Protein AF-A0A522UUM1-F1 (afdb_monomer_lite)

Sequence (87 aa):
MNWFKRHDDIEGVNDTFVTLIRVAQEDDGVRKTLMTILSLPPFHRKSMLNTMINEMKMKSSPADFVAAIACLLDDEIAERAIGVLKE

Foldseek 3Di:
DDQCPPPPPDPLLVVLLVVLLVCLQVDVVSVVVLLVLLVDDLVVSLVVLVVVLVVCVVVVHDPSNSSSSVLCNDNVSSVVSNVSSVD

Radius of gyration: 12.38 Å; chains: 1; bounding box: 32×29×22 Å

pLDDT: mean 87.82, std 15.09, range [44.88, 98.19]

Secondary structure (DSSP, 8-state):
----TT-TT-HHHHHHHHHHHHHHHH-HHHHHHHHHHHTS-HHHHHHHHHHHHHHHHHTT--HHHHHHHHGGGSHHHHHHHHHHHH-

Structure (mmCIF, N/CA/C/O backbone):
data_AF-A0A522UUM1-F1
#
_entry.id   AF-A0A522UUM1-F1
#
loop_
_atom_site.group_PDB
_atom_site.id
_atom_site.type_symbol
_atom_site.label_atom_id
_atom_site.label_alt_id
_atom_site.label_comp_id
_atom_site.label_asym_id
_atom_site.label_entity_id
_atom_site.label_seq_id
_atom_site.pdbx_PDB_ins_code
_atom_site.Cartn_x
_atom_site.Cartn_y
_atom_site.Cartn_z
_atom_site.occupancy
_atom_site.B_iso_or_equiv
_atom_site.auth_seq_id
_atom_site.auth_comp_id
_atom_site.auth_asym_id
_atom_site.auth_atom_id
_atom_site.pdbx_PDB_model_num
ATOM 1 N N . MET A 1 1 ? -18.599 -8.469 -2.712 1.00 44.88 1 MET A N 1
ATOM 2 C CA . MET A 1 1 ? -17.812 -7.703 -3.701 1.00 44.88 1 MET A CA 1
ATOM 3 C C . MET A 1 1 ? -16.506 -8.470 -3.890 1.00 44.88 1 MET A C 1
ATOM 5 O O . MET A 1 1 ? -15.797 -8.632 -2.913 1.00 44.88 1 MET A O 1
ATOM 9 N N . ASN A 1 2 ? -16.254 -9.059 -5.063 1.00 45.94 2 ASN A N 1
ATOM 10 C CA . ASN A 1 2 ? -15.166 -10.032 -5.259 1.00 45.94 2 ASN A CA 1
ATOM 11 C C . ASN A 1 2 ? -13.997 -9.353 -6.001 1.00 45.94 2 ASN A C 1
ATOM 13 O O . ASN A 1 2 ? -14.096 -9.112 -7.203 1.00 45.94 2 ASN A O 1
ATOM 17 N N . TRP A 1 3 ? -12.970 -8.917 -5.263 1.00 55.44 3 TRP A N 1
ATOM 18 C CA . TRP A 1 3 ? -12.002 -7.892 -5.705 1.00 55.44 3 TRP A CA 1
ATOM 19 C C . TRP A 1 3 ? -10.766 -8.468 -6.429 1.00 55.44 3 TRP A C 1
ATOM 21 O O . TRP A 1 3 ? -10.168 -7.765 -7.243 1.00 55.44 3 TRP A O 1
ATOM 31 N N . PHE A 1 4 ? -10.412 -9.741 -6.201 1.00 56.19 4 PHE A N 1
ATOM 32 C CA . PHE A 1 4 ? -9.070 -10.281 -6.497 1.00 56.19 4 PHE A CA 1
ATOM 33 C C . PHE A 1 4 ? -9.057 -11.510 -7.409 1.00 56.19 4 PHE A C 1
ATOM 35 O O . PHE A 1 4 ? -8.344 -12.475 -7.168 1.00 56.19 4 PHE A O 1
ATOM 42 N N . LYS A 1 5 ? -9.791 -11.462 -8.520 1.00 50.22 5 LYS A N 1
ATOM 43 C CA . LYS A 1 5 ? -9.912 -12.581 -9.476 1.00 50.22 5 LYS A CA 1
ATOM 44 C C . LYS A 1 5 ? -8.629 -12.935 -10.272 1.00 50.22 5 LYS A C 1
ATOM 46 O O . LYS A 1 5 ? -8.724 -13.622 -11.281 1.00 50.22 5 LYS A O 1
ATOM 51 N N . ARG A 1 6 ? -7.459 -12.387 -9.907 1.00 50.84 6 ARG A N 1
ATOM 52 C CA . ARG A 1 6 ? -6.138 -12.684 -10.515 1.00 50.84 6 ARG A CA 1
ATOM 53 C C . ARG A 1 6 ? -5.073 -13.117 -9.488 1.00 50.84 6 ARG A C 1
ATOM 55 O O . ARG A 1 6 ? -3.954 -13.402 -9.891 1.00 50.84 6 ARG A O 1
ATOM 62 N N . HIS A 1 7 ? -5.400 -13.165 -8.193 1.00 49.38 7 HIS A N 1
ATOM 63 C CA . HIS A 1 7 ? -4.481 -13.509 -7.095 1.00 49.38 7 HIS A CA 1
ATOM 64 C C . HIS A 1 7 ? -5.088 -14.634 -6.229 1.00 49.38 7 HIS A C 1
ATOM 66 O O . HIS A 1 7 ? -5.127 -14.545 -5.006 1.00 49.38 7 HIS A O 1
ATOM 72 N N . ASP A 1 8 ? -5.614 -15.675 -6.882 1.00 46.84 8 ASP A N 1
ATOM 73 C CA . ASP A 1 8 ? -6.415 -16.752 -6.272 1.00 46.84 8 ASP A CA 1
ATOM 74 C C . ASP A 1 8 ? -5.668 -17.649 -5.257 1.00 46.84 8 ASP A C 1
ATOM 76 O O . ASP A 1 8 ? -6.285 -18.527 -4.667 1.00 46.84 8 ASP A O 1
ATOM 80 N N . ASP A 1 9 ? -4.377 -17.435 -4.983 1.00 52.22 9 ASP A N 1
ATOM 81 C CA . ASP A 1 9 ? -3.596 -18.406 -4.202 1.00 52.22 9 ASP A CA 1
ATOM 82 C C . ASP A 1 9 ? -3.421 -18.094 -2.703 1.00 52.22 9 ASP A C 1
ATOM 84 O O . ASP A 1 9 ? -2.860 -18.925 -1.990 1.00 52.22 9 ASP A O 1
ATOM 88 N N . ILE A 1 10 ? -3.876 -16.946 -2.168 1.00 55.34 10 ILE A N 1
ATOM 89 C CA . ILE A 1 10 ? -3.726 -16.665 -0.720 1.00 55.34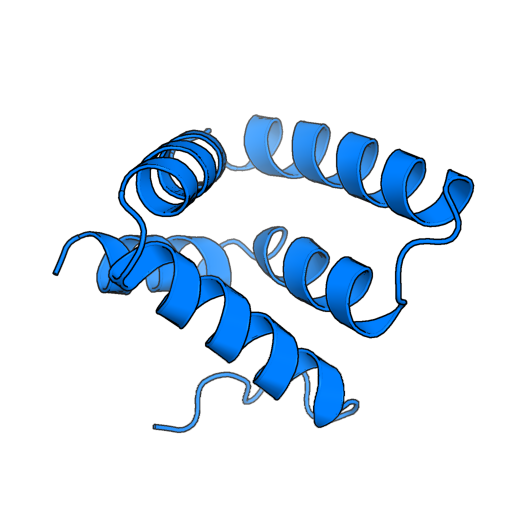 10 ILE A CA 1
ATOM 90 C C . ILE A 1 10 ? -4.917 -15.878 -0.147 1.00 55.34 10 ILE A C 1
ATOM 92 O O . ILE A 1 10 ? -4.926 -14.646 -0.148 1.00 55.34 10 ILE A O 1
ATOM 96 N N . GLU A 1 11 ? -5.907 -16.586 0.406 1.00 57.41 11 GLU A N 1
ATOM 97 C CA . GLU A 1 11 ? -7.098 -15.994 1.049 1.00 57.41 11 GLU A CA 1
ATOM 98 C C . GLU A 1 11 ? -6.741 -14.934 2.113 1.00 57.41 11 GLU A C 1
ATOM 100 O O . GLU A 1 11 ? -7.321 -13.848 2.125 1.00 57.41 11 GLU A O 1
ATOM 105 N N . GLY A 1 12 ? -5.709 -15.177 2.933 1.00 61.81 12 GLY A N 1
ATOM 106 C CA . GLY A 1 12 ? -5.283 -14.250 3.995 1.00 61.81 12 GLY A CA 1
ATOM 107 C C . GLY A 1 12 ? -4.727 -12.905 3.504 1.00 61.81 12 GLY A C 1
ATOM 108 O O . GLY A 1 12 ? -4.810 -11.896 4.210 1.00 61.81 12 GLY A O 1
ATOM 109 N N . VAL A 1 13 ? -4.205 -12.843 2.274 1.00 71.12 13 VAL A N 1
ATOM 110 C CA . VAL A 1 13 ? -3.677 -11.597 1.686 1.00 71.12 13 VAL A CA 1
ATOM 111 C C . VAL A 1 13 ? -4.812 -10.673 1.270 1.00 71.12 13 VAL A C 1
ATOM 113 O O . VAL A 1 13 ? -4.746 -9.466 1.509 1.00 71.12 13 VAL A O 1
ATOM 116 N N . ASN A 1 14 ? -5.867 -11.242 0.688 1.00 77.62 14 ASN A N 1
ATOM 117 C CA . ASN A 1 14 ? -7.064 -10.508 0.300 1.00 77.62 14 ASN A CA 1
ATOM 118 C C . ASN A 1 14 ? -7.728 -9.873 1.534 1.00 77.62 14 ASN A C 1
ATOM 120 O O . ASN A 1 14 ? -7.957 -8.664 1.557 1.00 77.62 14 ASN A O 1
ATOM 124 N N . ASP A 1 15 ? -7.915 -10.648 2.602 1.00 84.62 15 ASP A N 1
ATOM 125 C CA . ASP A 1 15 ? -8.514 -10.153 3.845 1.00 84.62 15 ASP A CA 1
ATOM 126 C C . ASP A 1 15 ? -7.667 -9.061 4.514 1.00 84.62 15 ASP A C 1
ATOM 128 O O . ASP A 1 15 ? -8.196 -8.036 4.960 1.00 84.62 15 ASP A O 1
ATOM 132 N N . THR A 1 16 ? -6.342 -9.231 4.538 1.00 89.31 16 THR A N 1
ATOM 133 C CA . THR A 1 16 ? -5.420 -8.228 5.095 1.00 89.31 16 THR A CA 1
ATOM 134 C C . THR A 1 16 ? -5.439 -6.935 4.280 1.00 89.31 16 THR A C 1
ATOM 136 O O . THR A 1 16 ? -5.456 -5.840 4.847 1.00 89.31 16 THR A O 1
ATOM 139 N N . PHE A 1 17 ? -5.495 -7.033 2.952 1.00 90.69 17 PHE A N 1
ATOM 140 C CA . PHE A 1 17 ? -5.615 -5.867 2.084 1.00 90.69 17 PHE A CA 1
ATOM 141 C C . PHE A 1 17 ? -6.956 -5.150 2.256 1.00 90.69 17 PHE A C 1
ATOM 143 O O . PHE A 1 17 ? -6.990 -3.931 2.409 1.00 90.69 17 PHE A O 1
ATOM 150 N N . VAL A 1 18 ? -8.068 -5.888 2.277 1.00 90.75 18 VAL A N 1
ATOM 151 C CA . VAL A 1 18 ? -9.396 -5.312 2.531 1.00 90.75 18 VAL A CA 1
ATOM 152 C C . VAL A 1 18 ? -9.417 -4.609 3.886 1.00 90.75 18 VAL A C 1
ATOM 154 O O . VAL A 1 18 ? -9.962 -3.512 4.001 1.00 90.75 18 VAL A O 1
ATOM 157 N N . THR A 1 19 ? -8.773 -5.195 4.895 1.00 92.81 19 THR A N 1
ATOM 158 C CA . THR A 1 19 ? -8.625 -4.577 6.215 1.00 92.81 19 THR A CA 1
ATOM 159 C C . THR A 1 19 ? -7.826 -3.277 6.141 1.00 92.81 19 THR A C 1
ATOM 161 O O . THR A 1 19 ? -8.277 -2.276 6.688 1.00 92.81 19 THR A O 1
ATOM 164 N N . LEU A 1 20 ? -6.702 -3.238 5.415 1.00 92.81 20 LEU A N 1
ATOM 165 C CA . LEU A 1 20 ? -5.931 -2.007 5.196 1.00 92.81 20 LEU A CA 1
ATOM 166 C C . LEU A 1 20 ? -6.791 -0.895 4.578 1.00 92.81 20 LEU A C 1
ATOM 168 O O . LEU A 1 20 ? -6.740 0.244 5.040 1.00 92.81 20 LEU A O 1
ATOM 172 N N . ILE A 1 21 ? -7.597 -1.222 3.563 1.00 93.50 21 ILE A N 1
ATOM 173 C CA . ILE A 1 21 ? -8.496 -0.254 2.924 1.00 93.50 21 ILE A CA 1
ATOM 174 C C . ILE A 1 21 ? -9.576 0.225 3.899 1.00 93.50 21 ILE A C 1
ATOM 176 O O . ILE A 1 21 ? -9.804 1.426 3.982 1.00 93.50 21 ILE A O 1
ATOM 180 N N . ARG A 1 22 ? -10.192 -0.670 4.683 1.00 93.38 22 ARG A N 1
ATOM 181 C CA . ARG A 1 22 ? -11.192 -0.287 5.698 1.00 93.38 22 ARG A CA 1
ATOM 182 C C . ARG A 1 22 ? -10.610 0.628 6.768 1.00 93.38 22 ARG A C 1
ATOM 184 O O . ARG A 1 22 ? -11.191 1.665 7.061 1.00 93.38 22 ARG A O 1
ATOM 191 N N . VAL A 1 23 ? -9.429 0.296 7.289 1.00 94.62 23 VAL A N 1
ATOM 192 C CA . VAL A 1 23 ? -8.720 1.159 8.245 1.00 94.62 23 VAL A CA 1
ATOM 193 C C . VAL A 1 23 ? -8.449 2.527 7.622 1.00 94.62 23 VAL A C 1
ATOM 195 O O . VAL A 1 23 ? -8.654 3.543 8.270 1.00 94.62 23 VAL A O 1
ATOM 198 N N . ALA A 1 24 ? -8.048 2.580 6.351 1.00 94.56 24 ALA A N 1
ATOM 199 C CA . ALA A 1 24 ? -7.857 3.841 5.641 1.00 94.56 24 ALA A CA 1
ATOM 200 C C . ALA A 1 24 ? -9.167 4.609 5.372 1.00 94.56 24 ALA A C 1
ATOM 202 O O . ALA A 1 24 ? -9.114 5.808 5.128 1.00 94.56 24 ALA A O 1
ATOM 203 N N . GLN A 1 25 ? -10.337 3.972 5.400 1.00 93.88 25 GLN A N 1
ATOM 204 C CA . GLN A 1 25 ? -11.621 4.676 5.333 1.00 93.88 25 GLN A CA 1
ATOM 205 C C . GLN A 1 25 ? -11.991 5.294 6.688 1.00 93.88 25 GLN A C 1
ATOM 207 O O . GLN A 1 25 ? -12.502 6.411 6.726 1.00 93.88 25 GLN A O 1
ATOM 212 N N . GLU A 1 26 ? -11.688 4.600 7.785 1.00 95.81 26 GLU A N 1
ATOM 213 C CA . GLU A 1 26 ? -12.037 5.007 9.153 1.00 95.81 26 GLU A CA 1
ATOM 214 C C . GLU A 1 26 ? -11.027 5.986 9.782 1.00 95.81 26 GLU A C 1
ATOM 216 O O . GLU A 1 26 ? -11.416 6.858 10.559 1.00 95.81 26 GLU A O 1
ATOM 221 N N . ASP A 1 27 ? -9.740 5.872 9.441 1.00 96.62 27 ASP A N 1
ATOM 222 C CA . ASP A 1 27 ? -8.654 6.696 9.978 1.00 96.62 27 ASP A CA 1
ATOM 223 C C . ASP A 1 27 ? -8.108 7.671 8.922 1.00 96.62 27 ASP A C 1
ATOM 225 O O . ASP A 1 27 ? -7.459 7.291 7.943 1.00 96.62 27 ASP A O 1
ATOM 229 N N . ASP A 1 28 ? -8.323 8.968 9.153 1.00 93.06 28 ASP A N 1
ATOM 230 C CA . ASP A 1 28 ? -7.883 10.059 8.277 1.00 93.06 28 ASP A CA 1
ATOM 231 C C . ASP A 1 28 ? -6.359 10.117 8.057 1.00 93.06 28 ASP A C 1
ATOM 233 O O . ASP A 1 28 ? -5.898 10.562 7.000 1.00 93.06 28 ASP A O 1
ATOM 237 N N . GLY A 1 29 ? -5.560 9.722 9.050 1.00 94.81 29 GLY A N 1
ATOM 238 C CA . GLY A 1 29 ? -4.100 9.702 8.966 1.00 94.81 29 GLY A CA 1
ATOM 239 C C . GLY A 1 29 ? -3.606 8.574 8.066 1.00 94.81 29 GLY A C 1
ATOM 240 O O . GLY A 1 29 ? -2.758 8.792 7.188 1.00 94.81 29 GLY A O 1
ATOM 241 N N . VAL A 1 30 ? -4.194 7.387 8.221 1.00 93.81 30 VAL A N 1
ATOM 242 C CA . VAL A 1 30 ? -3.946 6.242 7.342 1.00 93.81 30 VAL A CA 1
ATOM 243 C C . VAL A 1 30 ? -4.437 6.557 5.931 1.00 93.81 30 VAL A C 1
ATOM 245 O O . VAL A 1 30 ? -3.680 6.354 4.978 1.00 93.81 30 VAL A O 1
ATOM 248 N N . ARG A 1 31 ? -5.625 7.165 5.781 1.00 95.50 31 ARG A N 1
ATOM 249 C CA . ARG A 1 31 ? -6.160 7.605 4.482 1.00 95.50 31 ARG A CA 1
ATOM 250 C C . ARG A 1 31 ? -5.192 8.509 3.744 1.00 95.50 31 ARG A C 1
ATOM 252 O O . ARG A 1 31 ? -4.866 8.253 2.588 1.00 95.50 31 ARG A O 1
ATOM 259 N N . LYS A 1 32 ? -4.707 9.564 4.407 1.00 95.94 32 LYS A N 1
ATOM 260 C CA . LYS A 1 32 ? -3.776 10.538 3.813 1.00 95.94 32 LYS A CA 1
ATOM 261 C C . LYS A 1 32 ? -2.468 9.885 3.395 1.00 95.94 32 LYS A C 1
ATOM 263 O O . LYS A 1 32 ? -1.980 10.154 2.297 1.00 95.94 32 LYS A O 1
ATOM 268 N N . THR A 1 33 ? -1.917 9.021 4.243 1.00 94.81 33 THR A N 1
ATOM 269 C CA . THR A 1 33 ? -0.685 8.285 3.936 1.00 94.81 33 THR A CA 1
ATOM 270 C C . THR A 1 33 ? -0.874 7.415 2.700 1.00 94.81 33 THR A C 1
ATOM 272 O O . THR A 1 33 ? -0.113 7.521 1.738 1.00 94.81 33 THR A O 1
ATOM 275 N N . LEU A 1 34 ? -1.935 6.609 2.687 1.00 95.38 34 LEU A N 1
ATOM 276 C CA . LEU A 1 34 ? -2.216 5.690 1.596 1.00 95.38 34 LEU A CA 1
ATOM 277 C C . LEU A 1 34 ? -2.525 6.438 0.292 1.00 95.38 34 LEU A C 1
ATOM 279 O O . LEU A 1 34 ? -1.962 6.115 -0.749 1.00 95.38 34 LEU A O 1
ATOM 283 N N . MET A 1 35 ? -3.320 7.508 0.348 1.00 96.00 35 MET A N 1
ATOM 284 C CA . MET A 1 35 ? -3.590 8.371 -0.805 1.00 96.00 35 MET A CA 1
ATOM 285 C C . MET A 1 35 ? -2.333 9.055 -1.342 1.00 96.00 35 MET A C 1
ATOM 287 O O . MET A 1 35 ? -2.191 9.175 -2.557 1.00 96.00 35 MET A O 1
ATOM 291 N N . THR A 1 36 ? -1.400 9.465 -0.478 1.00 96.19 36 THR A N 1
ATOM 292 C CA . THR A 1 36 ? -0.116 10.044 -0.909 1.00 96.19 36 THR A CA 1
ATOM 293 C C . THR A 1 36 ? 0.687 9.031 -1.718 1.00 96.19 36 THR A C 1
ATOM 295 O O . THR A 1 36 ? 1.181 9.361 -2.792 1.00 96.19 36 THR A O 1
ATOM 298 N N . ILE A 1 37 ? 0.757 7.783 -1.245 1.00 95.81 37 ILE A N 1
ATOM 299 C CA . ILE A 1 37 ? 1.435 6.685 -1.944 1.00 95.81 37 ILE A CA 1
ATOM 300 C C . ILE A 1 37 ? 0.757 6.399 -3.287 1.00 95.81 37 ILE A C 1
ATOM 302 O O . ILE A 1 37 ? 1.420 6.310 -4.320 1.00 95.81 37 ILE A O 1
ATOM 306 N N . LEU A 1 38 ? -0.569 6.265 -3.277 1.00 96.12 38 LEU A N 1
ATOM 307 C CA . LEU A 1 38 ? -1.362 5.908 -4.448 1.00 96.12 38 LEU A CA 1
ATOM 308 C C . LEU A 1 38 ? -1.360 6.994 -5.531 1.00 96.12 38 LEU A C 1
ATOM 310 O O . LEU A 1 38 ? -1.419 6.668 -6.713 1.00 96.12 38 LEU A O 1
ATOM 314 N N . SER A 1 39 ? -1.249 8.266 -5.140 1.00 95.06 39 SER A N 1
ATOM 315 C CA . SER A 1 39 ? -1.243 9.411 -6.062 1.00 95.06 39 SER A CA 1
ATOM 316 C C . SER A 1 39 ? 0.093 9.608 -6.788 1.00 95.06 39 SER A C 1
ATOM 318 O O . SER A 1 39 ? 0.188 10.461 -7.671 1.00 95.06 39 SER A O 1
ATOM 320 N N . LEU A 1 40 ? 1.136 8.851 -6.431 1.00 97.12 40 LEU A N 1
ATOM 321 C CA . LEU A 1 40 ? 2.406 8.887 -7.150 1.00 97.12 40 LEU A CA 1
ATOM 322 C C . LEU A 1 40 ? 2.250 8.301 -8.562 1.00 97.12 40 LEU A C 1
ATOM 324 O O . LEU A 1 40 ? 1.532 7.311 -8.740 1.00 97.12 40 LEU A O 1
ATOM 328 N N . PRO A 1 41 ? 2.986 8.823 -9.564 1.00 97.25 41 PRO A N 1
ATOM 329 C CA . PRO A 1 41 ? 3.014 8.197 -10.879 1.00 97.25 41 PRO A CA 1
ATOM 330 C C . PRO A 1 41 ? 3.485 6.735 -10.774 1.00 97.25 41 PRO A C 1
ATOM 332 O O . PRO A 1 41 ? 4.360 6.452 -9.945 1.00 97.25 41 PRO A O 1
ATOM 335 N N . PRO A 1 42 ? 2.986 5.813 -11.622 1.00 96.88 42 PRO A N 1
ATOM 336 C CA . PRO A 1 42 ? 3.221 4.371 -11.494 1.00 96.88 42 PRO A CA 1
ATOM 337 C C . PRO A 1 42 ? 4.680 3.974 -11.250 1.00 96.88 42 PRO A C 1
ATOM 339 O O . PRO A 1 42 ? 4.970 3.171 -10.367 1.00 96.88 42 PRO A O 1
ATOM 342 N N . PHE A 1 43 ? 5.614 4.581 -11.987 1.00 97.44 43 PHE A N 1
ATOM 343 C CA . PHE A 1 43 ? 7.046 4.328 -11.828 1.00 97.44 43 PHE A CA 1
ATOM 344 C C . PHE A 1 43 ? 7.557 4.696 -10.424 1.00 97.44 43 PHE A C 1
ATOM 346 O O . PHE A 1 43 ? 8.205 3.885 -9.762 1.00 97.44 43 PHE A O 1
ATOM 353 N N . HIS A 1 44 ? 7.216 5.892 -9.937 1.00 97.88 44 HIS A N 1
ATOM 354 C CA . HIS A 1 44 ? 7.622 6.364 -8.612 1.00 97.88 44 HIS A CA 1
ATOM 355 C C . HIS A 1 44 ? 6.954 5.557 -7.495 1.00 97.88 44 HIS A C 1
ATOM 357 O O . HIS A 1 44 ? 7.630 5.170 -6.541 1.00 97.88 44 HIS A O 1
ATOM 363 N N . ARG A 1 45 ? 5.660 5.237 -7.645 1.00 97.88 45 ARG A N 1
ATOM 364 C CA . ARG A 1 45 ? 4.917 4.398 -6.697 1.00 97.88 45 ARG A CA 1
ATOM 365 C C . ARG A 1 45 ? 5.574 3.030 -6.553 1.00 97.88 45 ARG A C 1
ATOM 367 O O . ARG A 1 45 ? 5.909 2.629 -5.443 1.00 97.88 45 ARG A O 1
ATOM 374 N N . LYS A 1 46 ? 5.816 2.343 -7.674 1.00 9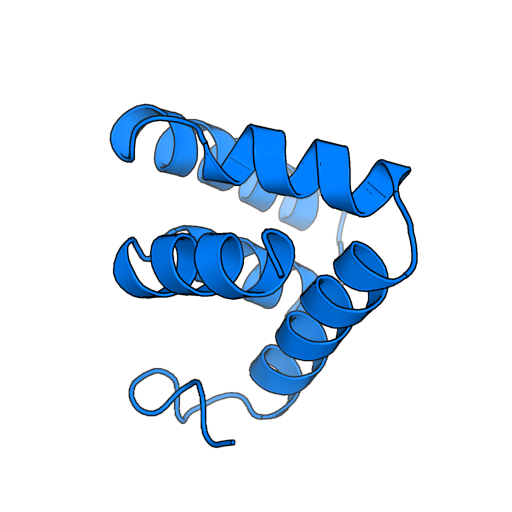8.19 46 LYS A N 1
ATOM 375 C CA . LYS A 1 46 ? 6.452 1.018 -7.696 1.00 98.19 46 LYS A CA 1
ATOM 376 C C . LYS A 1 46 ? 7.858 1.058 -7.105 1.00 98.19 46 LYS A C 1
ATOM 378 O O . LYS A 1 46 ? 8.203 0.184 -6.316 1.00 98.19 46 LYS A O 1
ATOM 383 N N . SER A 1 47 ? 8.665 2.067 -7.439 1.00 97.69 47 SER A N 1
ATOM 384 C CA . SER A 1 47 ? 10.012 2.207 -6.874 1.00 97.69 47 SER A CA 1
ATOM 385 C C . SER A 1 47 ? 9.975 2.345 -5.350 1.00 97.69 47 SER A C 1
ATOM 387 O O . SER A 1 47 ? 10.692 1.633 -4.653 1.00 97.69 47 SER A O 1
ATOM 389 N N . MET A 1 48 ? 9.125 3.228 -4.825 1.00 97.38 48 MET A N 1
ATOM 390 C CA . MET A 1 48 ? 9.000 3.456 -3.385 1.00 97.38 48 MET A CA 1
ATOM 391 C C . MET A 1 48 ? 8.438 2.231 -2.653 1.00 97.38 48 MET A C 1
ATOM 393 O O . MET A 1 48 ? 8.981 1.831 -1.625 1.00 97.38 48 MET A O 1
ATOM 397 N N . LEU A 1 49 ? 7.383 1.611 -3.191 1.00 97.19 49 LEU A N 1
ATOM 398 C CA . LEU A 1 49 ? 6.774 0.414 -2.610 1.00 97.19 49 LEU A CA 1
ATOM 399 C C . LEU A 1 49 ? 7.760 -0.753 -2.555 1.00 97.19 49 LEU A C 1
ATOM 401 O O . LEU A 1 49 ? 7.811 -1.439 -1.544 1.00 97.19 49 LEU A O 1
ATOM 405 N N . ASN A 1 50 ? 8.582 -0.960 -3.587 1.00 97.62 50 ASN A N 1
ATOM 406 C CA . ASN A 1 50 ? 9.608 -2.003 -3.556 1.00 97.62 50 ASN A CA 1
ATOM 407 C C . ASN A 1 50 ? 10.641 -1.770 -2.442 1.00 97.62 50 ASN A C 1
ATOM 409 O O . ASN A 1 50 ? 10.992 -2.715 -1.735 1.00 97.62 50 ASN A O 1
ATOM 413 N N . THR A 1 51 ? 11.088 -0.526 -2.235 1.00 97.50 51 THR A N 1
ATOM 414 C CA . THR A 1 51 ? 11.962 -0.177 -1.101 1.00 97.50 51 THR A CA 1
ATOM 415 C C . THR A 1 51 ? 11.276 -0.476 0.230 1.00 97.50 51 THR A C 1
ATOM 417 O O . THR A 1 51 ? 11.832 -1.196 1.057 1.00 97.50 51 THR A O 1
ATOM 420 N N . MET A 1 52 ? 10.038 -0.010 0.408 1.00 96.31 52 MET A N 1
ATOM 421 C CA . MET A 1 52 ? 9.258 -0.232 1.627 1.00 96.31 52 MET A CA 1
ATOM 422 C C . MET A 1 52 ? 9.037 -1.726 1.909 1.00 96.31 52 MET A C 1
ATOM 424 O O . MET A 1 52 ? 9.259 -2.182 3.025 1.00 96.31 52 MET A O 1
ATOM 428 N N . ILE A 1 53 ? 8.663 -2.512 0.898 1.00 96.62 53 ILE A N 1
ATOM 429 C CA . ILE A 1 53 ? 8.459 -3.963 1.005 1.00 96.62 53 ILE A CA 1
ATOM 430 C C . ILE A 1 53 ? 9.750 -4.665 1.430 1.00 96.62 53 ILE A C 1
ATOM 432 O O . ILE A 1 53 ? 9.716 -5.548 2.289 1.00 96.62 53 ILE A O 1
ATOM 436 N N . ASN A 1 54 ? 10.894 -4.279 0.862 1.00 96.88 54 ASN A N 1
ATOM 437 C CA . ASN A 1 54 ? 12.184 -4.846 1.249 1.00 96.88 54 ASN A CA 1
ATOM 438 C C . ASN A 1 54 ? 12.529 -4.512 2.705 1.00 96.88 54 ASN A C 1
ATOM 440 O O . ASN A 1 54 ? 12.913 -5.406 3.457 1.00 96.88 54 ASN A O 1
ATOM 444 N N . GLU A 1 55 ? 12.317 -3.269 3.137 1.00 97.19 55 GLU A N 1
ATOM 445 C CA . GLU A 1 55 ? 12.503 -2.885 4.539 1.00 97.19 55 GLU A CA 1
ATOM 446 C C . GLU A 1 55 ? 11.576 -3.658 5.485 1.00 97.19 55 GLU A C 1
ATOM 448 O O . GLU A 1 55 ? 12.013 -4.115 6.541 1.00 97.19 55 GLU A O 1
ATOM 453 N N . MET A 1 56 ? 10.306 -3.843 5.114 1.00 95.19 56 MET A N 1
ATOM 454 C CA . MET A 1 56 ? 9.339 -4.608 5.907 1.00 95.19 56 MET A CA 1
ATOM 455 C C . MET A 1 56 ? 9.768 -6.069 6.062 1.00 95.19 56 MET A C 1
ATOM 457 O O . MET A 1 56 ? 9.698 -6.609 7.168 1.00 95.19 56 MET A O 1
ATOM 461 N N . LYS A 1 57 ? 10.265 -6.690 4.983 1.00 94.94 57 LYS A N 1
ATOM 462 C CA . LYS A 1 57 ? 10.825 -8.051 5.011 1.00 94.94 57 LYS A CA 1
ATOM 463 C C . LYS A 1 57 ? 12.046 -8.138 5.924 1.00 94.94 57 LYS A C 1
ATOM 465 O O . LYS A 1 57 ? 12.127 -9.056 6.731 1.00 94.94 57 LYS A O 1
ATOM 470 N N . MET A 1 58 ? 12.963 -7.171 5.847 1.00 95.88 58 MET A N 1
ATOM 471 C CA . MET A 1 58 ? 14.146 -7.120 6.719 1.00 95.88 58 MET A CA 1
ATOM 472 C C . MET A 1 58 ? 13.784 -6.948 8.199 1.00 95.88 58 MET A C 1
ATOM 474 O O . MET A 1 58 ? 14.494 -7.444 9.068 1.00 95.88 58 MET A O 1
ATOM 478 N N . LYS A 1 59 ? 12.676 -6.259 8.486 1.00 96.12 59 LYS A N 1
ATOM 479 C CA . LYS A 1 59 ? 12.145 -6.058 9.841 1.00 96.12 59 LYS A CA 1
ATOM 480 C C . LYS A 1 59 ? 11.239 -7.203 10.316 1.00 96.12 59 LYS A C 1
ATOM 482 O O . LYS A 1 59 ? 10.591 -7.054 11.347 1.00 96.12 59 LYS A O 1
ATOM 487 N N . SER A 1 60 ? 11.166 -8.317 9.581 1.00 93.56 60 SER A N 1
ATOM 488 C CA . SER A 1 60 ? 10.306 -9.468 9.896 1.00 93.56 60 SER A CA 1
ATOM 489 C C . SER A 1 60 ? 8.830 -9.094 10.083 1.00 93.56 60 SER A C 1
ATOM 491 O O . SER A 1 60 ? 8.144 -9.633 10.952 1.00 93.56 60 SER A O 1
ATOM 493 N N . SER A 1 61 ? 8.334 -8.150 9.275 1.00 93.00 61 SER A N 1
ATOM 494 C CA . SER A 1 61 ? 6.908 -7.803 9.264 1.00 93.00 61 SER A CA 1
ATOM 495 C C . SER A 1 61 ? 6.061 -9.015 8.848 1.00 93.00 61 SER A C 1
ATOM 497 O O . SER A 1 61 ? 6.543 -9.838 8.064 1.00 93.00 61 SER A O 1
ATOM 499 N N . PRO A 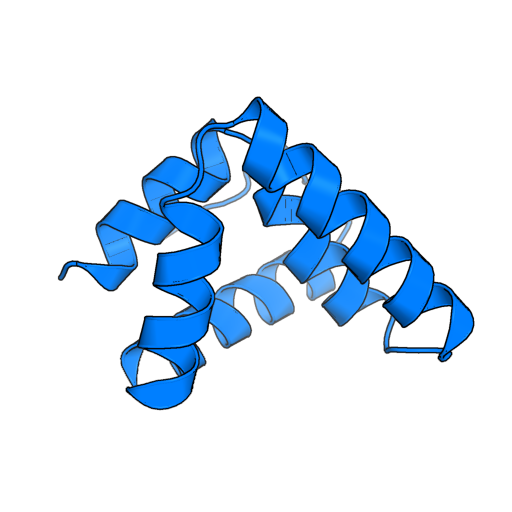1 62 ? 4.800 -9.127 9.310 1.00 93.38 62 PRO A N 1
ATOM 500 C CA . PRO A 1 62 ? 3.924 -10.237 8.938 1.00 93.38 62 PRO A CA 1
ATOM 501 C C . PRO A 1 62 ? 3.812 -10.401 7.418 1.00 93.38 62 PRO A C 1
ATOM 503 O O . PRO A 1 62 ? 3.588 -9.422 6.702 1.00 93.38 62 PRO A O 1
ATOM 506 N N . ALA A 1 63 ? 3.957 -11.635 6.928 1.00 89.44 63 ALA A N 1
ATOM 507 C CA . ALA A 1 63 ? 4.002 -11.931 5.494 1.00 89.44 63 ALA A CA 1
ATOM 508 C C . ALA A 1 63 ? 2.739 -11.458 4.759 1.00 89.44 63 ALA A C 1
ATOM 510 O O . ALA A 1 63 ? 2.845 -10.846 3.696 1.00 89.44 63 ALA A O 1
ATOM 511 N N . ASP A 1 64 ? 1.568 -11.647 5.367 1.00 89.06 64 ASP A N 1
ATOM 512 C CA . ASP A 1 64 ? 0.286 -11.236 4.788 1.00 89.06 64 ASP A CA 1
ATOM 513 C C . ASP A 1 64 ? 0.180 -9.712 4.668 1.00 89.06 64 ASP A C 1
ATOM 515 O O . ASP A 1 64 ? -0.350 -9.195 3.686 1.00 89.06 64 ASP A O 1
ATOM 519 N N . PHE A 1 65 ? 0.765 -8.973 5.618 1.00 89.62 65 PHE A N 1
ATOM 520 C CA . PHE A 1 65 ? 0.817 -7.514 5.559 1.00 89.62 65 PHE A CA 1
ATOM 521 C C . PHE A 1 65 ? 1.778 -7.026 4.470 1.00 89.62 65 PHE A C 1
ATOM 523 O O . PHE A 1 65 ? 1.452 -6.112 3.715 1.00 89.62 65 PHE A O 1
ATOM 530 N N . VAL A 1 66 ? 2.941 -7.670 4.327 1.00 93.50 66 VAL A N 1
ATOM 531 C CA . VAL A 1 66 ? 3.872 -7.393 3.221 1.00 93.50 66 VAL A CA 1
ATOM 532 C C . VAL A 1 66 ? 3.202 -7.652 1.869 1.00 93.50 66 VAL A C 1
ATOM 534 O O . VAL A 1 66 ? 3.338 -6.845 0.950 1.00 93.50 66 VAL A O 1
ATOM 537 N N . ALA A 1 67 ? 2.464 -8.754 1.745 1.00 90.38 67 ALA A N 1
ATOM 538 C CA . ALA A 1 67 ? 1.743 -9.113 0.5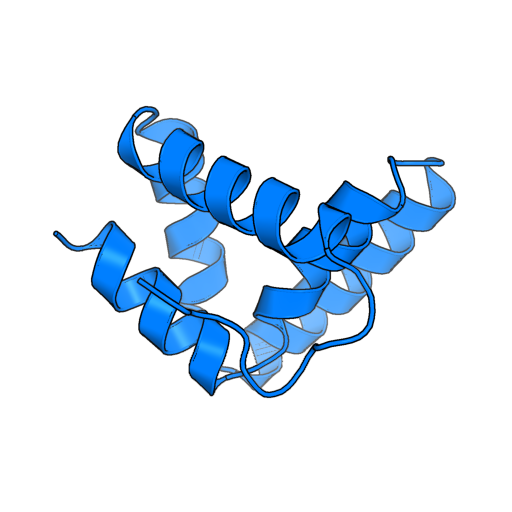32 1.00 90.38 67 ALA A CA 1
ATOM 539 C C . ALA A 1 67 ? 0.587 -8.144 0.232 1.00 90.38 67 ALA A C 1
ATOM 541 O O . ALA A 1 67 ? 0.433 -7.732 -0.915 1.00 90.38 67 ALA A O 1
ATOM 542 N N . ALA A 1 68 ? -0.154 -7.696 1.250 1.00 91.88 68 ALA A N 1
ATOM 543 C CA . ALA A 1 68 ? -1.180 -6.668 1.095 1.00 91.88 68 ALA A CA 1
ATOM 544 C C . ALA A 1 68 ? -0.591 -5.352 0.555 1.00 91.88 68 ALA A C 1
ATOM 546 O O . ALA A 1 68 ? -1.125 -4.768 -0.386 1.00 91.88 68 ALA A O 1
ATOM 547 N N . ILE A 1 69 ? 0.556 -4.902 1.076 1.00 94.44 69 ILE A N 1
ATOM 548 C CA . ILE A 1 69 ? 1.253 -3.727 0.526 1.00 94.44 69 ILE A CA 1
ATOM 549 C C . ILE A 1 69 ? 1.737 -3.988 -0.910 1.00 94.44 69 ILE A C 1
ATOM 551 O O . ILE A 1 69 ? 1.656 -3.097 -1.758 1.00 94.44 69 ILE A O 1
ATOM 555 N N . ALA A 1 70 ? 2.188 -5.207 -1.219 1.00 94.75 70 ALA A N 1
ATOM 556 C CA . ALA A 1 70 ? 2.618 -5.582 -2.564 1.00 94.75 70 ALA A CA 1
ATOM 557 C C . ALA A 1 70 ? 1.488 -5.534 -3.605 1.00 94.75 70 ALA A C 1
ATOM 559 O O . ALA A 1 70 ? 1.771 -5.248 -4.767 1.00 94.75 70 ALA A O 1
ATOM 560 N N . CYS A 1 71 ? 0.218 -5.706 -3.216 1.00 93.94 71 CYS A N 1
ATOM 561 C CA . CYS A 1 71 ? -0.919 -5.527 -4.127 1.00 93.94 71 CYS A CA 1
ATOM 562 C C . CYS A 1 71 ? -0.963 -4.118 -4.750 1.00 93.94 71 CYS A C 1
ATOM 564 O O . CYS A 1 71 ? -1.425 -3.960 -5.875 1.00 93.94 71 CYS A O 1
ATOM 566 N N . LEU A 1 72 ? -0.429 -3.095 -4.071 1.00 94.94 72 LEU A N 1
ATOM 567 C CA . LEU A 1 72 ? -0.386 -1.712 -4.570 1.00 94.94 72 LEU A CA 1
ATOM 568 C C . LEU A 1 72 ? 0.657 -1.479 -5.681 1.00 94.94 72 LEU A C 1
ATOM 570 O O . LEU A 1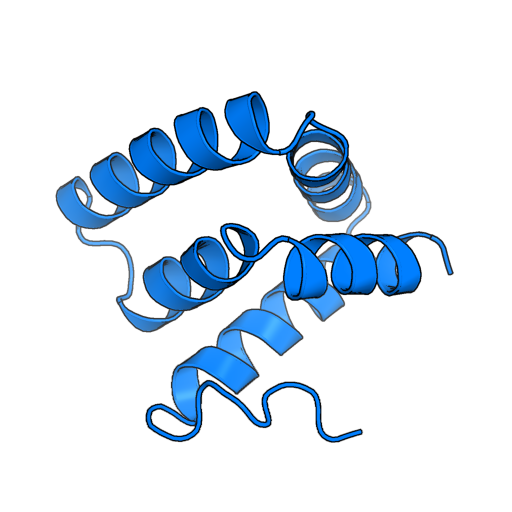 72 ? 0.717 -0.392 -6.271 1.00 94.94 72 LEU A O 1
ATOM 574 N N . LEU A 1 73 ? 1.495 -2.482 -5.968 1.00 95.12 73 LEU A N 1
ATOM 575 C CA . LEU A 1 73 ? 2.386 -2.475 -7.127 1.00 95.12 73 LEU A CA 1
ATOM 576 C C . LEU A 1 73 ? 1.603 -2.619 -8.436 1.00 95.12 73 LEU A C 1
ATOM 578 O O . LEU A 1 73 ? 2.053 -2.098 -9.453 1.00 95.12 73 LEU A O 1
ATOM 582 N N . ASP A 1 74 ? 0.451 -3.288 -8.416 1.00 94.94 74 ASP A N 1
ATOM 583 C CA . ASP A 1 74 ? -0.426 -3.424 -9.576 1.00 94.94 74 ASP A CA 1
ATOM 584 C C . ASP A 1 74 ? -1.168 -2.100 -9.839 1.00 94.94 74 ASP A C 1
ATOM 586 O O . ASP A 1 74 ? -1.723 -1.481 -8.927 1.00 94.94 74 ASP A O 1
ATOM 590 N N . ASP A 1 75 ? -1.131 -1.634 -11.089 1.00 94.44 75 ASP A N 1
ATOM 591 C CA . ASP A 1 75 ? -1.738 -0.359 -11.479 1.00 94.44 75 ASP A CA 1
ATOM 592 C C . ASP A 1 75 ? -3.271 -0.408 -11.416 1.00 94.44 75 ASP A C 1
ATOM 594 O O . ASP A 1 75 ? -3.882 0.536 -10.916 1.00 94.44 75 ASP A O 1
ATOM 598 N N . GLU A 1 76 ? -3.890 -1.525 -11.816 1.00 93.94 76 GLU A N 1
ATOM 599 C CA . GLU A 1 76 ? -5.343 -1.700 -11.744 1.00 93.94 76 GLU A CA 1
ATOM 600 C C . GLU A 1 76 ? -5.819 -1.718 -10.282 1.00 93.94 76 GLU A C 1
ATOM 602 O O . GLU A 1 76 ? -6.854 -1.135 -9.950 1.00 93.94 76 GLU A O 1
ATOM 607 N N . ILE A 1 77 ? -5.071 -2.372 -9.385 1.00 93.25 77 ILE A N 1
ATOM 608 C CA . ILE A 1 77 ? -5.407 -2.410 -7.952 1.00 93.25 77 ILE A CA 1
ATOM 609 C C . ILE A 1 77 ? -5.253 -1.022 -7.325 1.00 93.25 77 ILE A C 1
ATOM 611 O O . ILE A 1 77 ? -6.135 -0.586 -6.582 1.00 93.25 77 ILE A O 1
ATOM 615 N N . ALA A 1 78 ? -4.167 -0.312 -7.632 1.00 95.38 78 ALA A N 1
ATOM 616 C CA . ALA A 1 78 ? -3.927 1.024 -7.099 1.00 95.38 78 ALA A CA 1
ATOM 617 C C . ALA A 1 78 ? -5.009 2.024 -7.536 1.00 95.38 78 ALA A C 1
ATOM 619 O O . ALA A 1 78 ? -5.517 2.777 -6.707 1.00 95.38 78 ALA A O 1
ATOM 620 N N . GLU A 1 79 ? -5.413 2.006 -8.808 1.00 94.31 79 GLU A N 1
ATOM 621 C CA . GLU A 1 79 ? -6.494 2.859 -9.316 1.00 94.31 79 GLU A CA 1
ATOM 622 C C . GLU A 1 79 ? -7.833 2.570 -8.629 1.00 94.31 79 GLU A C 1
ATOM 624 O O . GLU A 1 79 ? -8.548 3.496 -8.236 1.00 94.31 79 GLU A O 1
ATOM 629 N N . ARG A 1 80 ? -8.160 1.292 -8.411 1.00 92.19 80 ARG A N 1
ATOM 630 C CA . ARG A 1 80 ? -9.373 0.906 -7.675 1.00 92.19 80 ARG A CA 1
ATOM 631 C C . ARG A 1 80 ? -9.329 1.359 -6.221 1.00 92.19 80 ARG A C 1
ATOM 633 O O . ARG A 1 80 ? -10.325 1.882 -5.729 1.00 92.19 80 ARG A O 1
ATOM 640 N N . ALA A 1 81 ? -8.189 1.197 -5.550 1.00 94.00 81 ALA A N 1
ATOM 641 C CA . ALA A 1 81 ? -8.009 1.654 -4.175 1.00 94.00 81 ALA A CA 1
ATOM 642 C C . ALA A 1 81 ? -8.209 3.175 -4.059 1.00 94.00 81 ALA A C 1
ATOM 644 O O . ALA A 1 81 ? -8.883 3.631 -3.141 1.00 94.00 81 ALA A O 1
ATOM 645 N N . ILE A 1 82 ? -7.708 3.958 -5.023 1.00 94.62 82 ILE A N 1
ATOM 646 C CA . ILE A 1 82 ? -7.979 5.403 -5.097 1.00 94.62 82 ILE A CA 1
ATOM 647 C C . ILE A 1 82 ? -9.478 5.679 -5.215 1.00 94.62 82 ILE A C 1
ATOM 649 O O . ILE A 1 82 ? -9.969 6.596 -4.563 1.00 94.62 82 ILE A O 1
ATOM 653 N N . GLY A 1 83 ? -10.192 4.927 -6.058 1.00 93.25 83 GLY A N 1
ATOM 654 C CA . GLY A 1 83 ? -11.640 5.067 -6.219 1.00 93.25 83 GLY A CA 1
ATOM 655 C C . GLY A 1 83 ? -12.376 4.914 -4.890 1.00 93.25 83 GLY A C 1
ATOM 656 O O . GLY A 1 83 ? -13.113 5.810 -4.503 1.00 93.25 83 GLY A O 1
ATOM 657 N N . VAL A 1 84 ? -12.078 3.839 -4.157 1.00 92.56 84 VAL A N 1
ATOM 658 C CA . VAL A 1 84 ? -12.713 3.515 -2.867 1.00 92.56 84 VAL A CA 1
ATOM 659 C C . VAL A 1 84 ? -12.379 4.524 -1.759 1.00 92.56 84 VAL A C 1
ATOM 661 O O . VAL A 1 84 ? -13.190 4.747 -0.869 1.00 92.56 84 VAL A O 1
ATOM 664 N N . LEU A 1 85 ? -11.186 5.128 -1.779 1.00 91.62 85 LEU A N 1
ATOM 665 C CA . LEU A 1 85 ? -10.742 6.084 -0.750 1.00 91.62 85 LEU A CA 1
ATOM 666 C C . LEU A 1 85 ? -11.158 7.536 -1.027 1.00 91.62 85 LEU A C 1
ATOM 668 O O . LEU A 1 85 ? -10.903 8.414 -0.199 1.00 91.62 85 LEU A O 1
ATOM 672 N N . LYS A 1 86 ? -11.723 7.803 -2.207 1.00 89.25 86 LYS A N 1
ATOM 673 C CA . LYS A 1 86 ? -12.288 9.106 -2.580 1.00 89.25 86 LYS A CA 1
ATOM 674 C C . LYS A 1 86 ? -13.782 9.221 -2.272 1.00 89.25 86 LYS A C 1
ATOM 676 O O . LYS A 1 86 ? -14.278 10.347 -2.280 1.00 89.25 86 LYS A O 1
ATOM 681 N N . GLU A 1 87 ? -14.463 8.0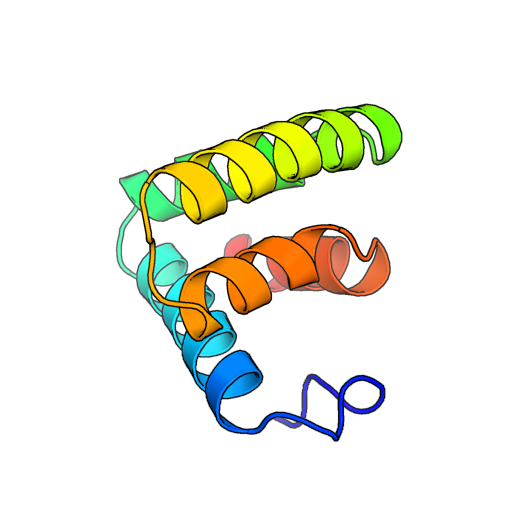93 -2.079 1.00 69.38 87 GLU A N 1
ATOM 682 C CA . GLU A 1 87 ? -15.859 8.009 -1.623 1.00 69.38 87 GLU A CA 1
ATOM 683 C C . GLU A 1 87 ? -15.973 8.333 -0.129 1.00 69.38 87 GLU A C 1
ATOM 685 O O . GLU A 1 87 ? -16.943 9.039 0.227 1.00 69.38 87 GLU A O 1
#